Protein AF-A0A834C1D0-F1 (afdb_monomer)

Foldseek 3Di:
DDPPPPPPPPDDDPPDPLVPDDPVRNVVVVVVVVVVVVVVVVVVVVVVVVVVVVVVVVVVVVVVVVVVVVVVVVVVVVVVVVVVVVVVVVVVVVVVVVVVVVVVVVVPPPDDDDDDDDDDDDDDDDDDPDDDDDDDDDDDDDDPDDDDDDDDDDDDD

Solvent-accessible surface area (backbone atoms only — not comparable to full-atom values): 10430 Å² total; per-residue (Å²): 134,84,81,80,74,89,78,84,76,88,80,74,74,78,72,57,79,67,72,78,42,52,77,67,55,46,50,52,52,51,52,51,52,51,53,51,53,49,51,56,50,52,55,53,47,54,55,48,53,51,52,51,54,52,52,49,53,51,51,52,50,55,50,50,54,51,52,52,53,53,48,56,53,51,52,53,52,51,53,52,54,49,52,52,52,51,54,51,52,53,51,53,52,52,50,51,53,50,54,59,51,58,52,58,54,60,74,70,64,85,82,82,86,89,83,88,85,87,84,90,84,90,84,79,86,84,83,82,84,82,81,80,87,82,85,79,92,80,80,88,85,89,79,91,83,80,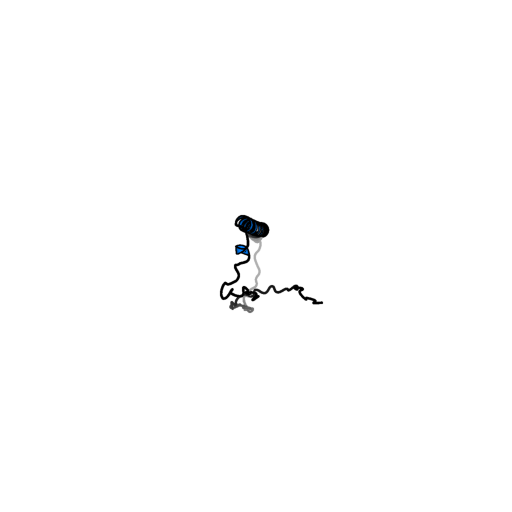86,83,81,88,89,84,80,89,80,92,130

Radius of gyration: 47.66 Å; Cα contacts (8 Å, |Δi|>4): 3; chains: 1; bounding box: 101×35×138 Å

Mean predicted aligned error: 19.03 Å

Secondary structure (DSSP, 8-state):
----------S-PPPPGGGGS-HHHHHHHHHHHHHHHHHHHHHHHHHHHHHHHHHHHHHHHHHHHHHHHHHHHHHHHHHHHHHHHHHHHHHHHHHHHHHHHHHHHHTT--S--------------PPP-----------------------------

pLDDT: mean 75.47, std 24.16, range [37.09, 98.88]

Structure (mmCIF, N/CA/C/O backbone):
data_AF-A0A834C1D0-F1
#
_entry.id   AF-A0A834C1D0-F1
#
loop_
_atom_site.group_PDB
_atom_site.id
_atom_site.type_symbol
_atom_site.label_atom_id
_atom_site.label_alt_id
_atom_site.label_comp_id
_atom_site.label_asym_id
_atom_site.label_entity_id
_atom_site.label_seq_id
_atom_site.pdbx_PDB_ins_code
_atom_site.Cartn_x
_atom_site.Cartn_y
_atom_site.Cartn_z
_atom_site.occupancy
_atom_site.B_iso_or_equiv
_atom_site.auth_seq_id
_atom_site.auth_comp_id
_atom_site.auth_asym_id
_atom_site.auth_atom_id
_atom_site.pdbx_PDB_model_num
ATOM 1 N N . MET A 1 1 ? 48.356 -25.199 -69.574 1.00 39.09 1 MET A N 1
ATOM 2 C CA . MET A 1 1 ? 48.420 -24.127 -68.559 1.00 39.09 1 MET A CA 1
ATOM 3 C C . MET A 1 1 ? 47.783 -24.666 -67.292 1.00 39.09 1 MET A C 1
ATOM 5 O O . MET A 1 1 ? 46.638 -25.090 -67.345 1.00 39.09 1 MET A O 1
ATOM 9 N N . LYS A 1 2 ? 48.554 -24.810 -66.209 1.00 41.22 2 LYS A N 1
ATOM 10 C CA . LYS A 1 2 ? 48.055 -25.378 -64.951 1.00 41.22 2 LYS A CA 1
ATOM 11 C C . LYS A 1 2 ? 47.359 -24.257 -64.182 1.00 41.22 2 LYS A C 1
ATOM 13 O O . LYS A 1 2 ? 48.027 -23.319 -63.764 1.00 41.22 2 LYS A O 1
ATOM 18 N N . HIS A 1 3 ? 46.040 -24.341 -64.034 1.00 52.56 3 HIS A N 1
ATOM 19 C CA . HIS A 1 3 ? 45.316 -23.509 -63.081 1.00 52.56 3 HIS A CA 1
ATOM 20 C C . HIS A 1 3 ? 45.794 -23.897 -61.681 1.00 52.56 3 HIS A C 1
ATOM 22 O O . HIS A 1 3 ? 45.486 -24.980 -61.190 1.00 52.56 3 HIS A O 1
ATOM 28 N N . THR A 1 4 ? 46.600 -23.042 -61.058 1.00 49.56 4 THR A N 1
ATOM 29 C CA . THR A 1 4 ? 46.915 -23.136 -59.634 1.00 49.56 4 THR A CA 1
ATOM 30 C C . THR A 1 4 ? 45.648 -22.775 -58.868 1.00 49.56 4 THR A C 1
ATOM 32 O O . THR A 1 4 ? 45.365 -21.601 -58.635 1.00 49.56 4 THR A O 1
ATOM 35 N N . ALA A 1 5 ? 44.833 -23.782 -58.556 1.00 54.91 5 ALA A N 1
ATOM 36 C CA . ALA A 1 5 ? 43.693 -23.627 -57.671 1.00 54.91 5 ALA A CA 1
ATOM 37 C C . ALA A 1 5 ? 44.216 -23.248 -56.279 1.00 54.91 5 ALA A C 1
ATOM 39 O O . ALA A 1 5 ? 44.927 -24.020 -55.638 1.00 54.91 5 ALA A O 1
ATOM 40 N N . CYS A 1 6 ? 43.888 -22.034 -55.842 1.00 54.94 6 CYS A N 1
ATOM 41 C CA . CYS A 1 6 ? 44.149 -21.545 -54.496 1.00 54.94 6 CYS A CA 1
ATOM 42 C C . CYS A 1 6 ? 43.206 -22.281 -53.530 1.00 54.94 6 CYS A C 1
ATOM 44 O O . CYS A 1 6 ? 42.096 -21.833 -53.259 1.00 54.94 6 CYS A O 1
ATOM 46 N N . SER A 1 7 ? 43.613 -23.471 -53.099 1.00 57.31 7 SER A N 1
ATOM 47 C CA . SER A 1 7 ? 42.872 -24.347 -52.187 1.00 57.31 7 SER A CA 1
ATOM 48 C C . SER A 1 7 ? 43.712 -24.637 -50.942 1.00 57.31 7 SER A C 1
ATOM 50 O O . SER A 1 7 ? 43.764 -25.769 -50.475 1.00 57.31 7 SER A O 1
ATOM 52 N N . ASP A 1 8 ? 44.393 -23.624 -50.412 1.00 55.34 8 ASP A N 1
ATOM 53 C CA . ASP A 1 8 ? 45.139 -23.754 -49.163 1.00 55.34 8 ASP A CA 1
ATOM 54 C C . ASP A 1 8 ? 44.573 -22.775 -48.128 1.00 55.34 8 ASP A C 1
ATOM 56 O O . ASP A 1 8 ? 45.074 -21.678 -47.909 1.00 55.34 8 ASP A O 1
ATOM 60 N N . ASN A 1 9 ? 43.426 -23.153 -47.560 1.00 62.00 9 ASN A N 1
ATOM 61 C CA . ASN A 1 9 ? 42.842 -22.527 -46.370 1.00 62.00 9 ASN A CA 1
ATOM 62 C C . ASN A 1 9 ? 42.686 -23.596 -45.279 1.00 62.00 9 ASN A C 1
ATOM 64 O O . ASN A 1 9 ? 41.618 -23.768 -44.687 1.00 62.00 9 ASN A O 1
ATOM 68 N N . HIS A 1 10 ? 43.735 -24.384 -45.045 1.00 61.09 10 HIS A N 1
ATOM 69 C CA . HIS A 1 10 ? 43.729 -25.402 -44.003 1.00 61.09 10 HIS A CA 1
ATOM 70 C C . HIS A 1 10 ? 44.002 -24.762 -42.631 1.00 61.09 10 HIS A C 1
ATOM 72 O O . HIS A 1 10 ? 45.141 -24.489 -42.270 1.00 61.09 10 HIS A O 1
ATOM 78 N N . GLY A 1 11 ? 42.938 -24.536 -41.848 1.00 60.50 11 GLY A N 1
ATOM 79 C CA . GLY A 1 11 ? 43.032 -24.348 -40.391 1.00 60.50 11 GLY A CA 1
ATOM 80 C C . GLY A 1 11 ? 42.601 -22.993 -39.824 1.00 60.50 11 GLY A C 1
ATOM 81 O O . GLY A 1 11 ? 42.562 -22.841 -38.604 1.00 60.50 11 GLY A O 1
ATOM 82 N N . ILE A 1 12 ? 42.225 -22.017 -40.654 1.00 64.94 12 ILE A N 1
ATOM 83 C CA . ILE A 1 12 ? 41.718 -20.733 -40.152 1.00 64.94 12 ILE A CA 1
ATOM 84 C C . ILE A 1 12 ? 40.214 -20.871 -39.906 1.00 64.94 12 ILE A C 1
ATOM 86 O O . ILE A 1 12 ? 39.425 -20.968 -40.846 1.00 64.94 12 ILE A O 1
ATOM 90 N N . ARG A 1 13 ? 39.806 -20.896 -38.628 1.00 73.38 13 ARG A N 1
ATOM 91 C CA . ARG A 1 13 ? 38.392 -20.764 -38.247 1.00 73.38 13 ARG A CA 1
ATOM 92 C C . ARG A 1 13 ? 37.849 -19.494 -38.914 1.00 73.38 13 ARG A C 1
ATOM 94 O O . ARG A 1 13 ? 38.493 -18.456 -38.755 1.00 73.38 13 ARG A O 1
ATOM 101 N N . PRO A 1 14 ? 36.700 -19.549 -39.616 1.00 73.38 14 PRO A N 1
ATOM 102 C CA . PRO A 1 14 ? 36.097 -18.357 -40.190 1.00 73.38 14 PRO A CA 1
ATOM 103 C C . PRO A 1 14 ? 36.034 -17.248 -39.129 1.00 73.38 14 PRO A C 1
ATOM 105 O O . PRO A 1 14 ? 35.532 -17.516 -38.028 1.00 73.38 14 PRO A O 1
ATOM 108 N N . PRO A 1 15 ? 36.589 -16.055 -39.414 1.00 72.31 15 PRO A N 1
ATOM 109 C CA . PRO A 1 15 ? 36.473 -14.897 -38.545 1.00 72.31 15 PRO A CA 1
ATOM 110 C C . PRO A 1 15 ? 35.022 -14.704 -38.082 1.00 72.31 15 PRO A C 1
ATOM 112 O O . PRO A 1 15 ? 34.086 -14.991 -38.835 1.00 72.31 15 PRO A O 1
ATOM 115 N N . SER A 1 16 ? 34.803 -14.243 -36.845 1.00 75.12 16 SER A N 1
ATOM 116 C CA . SER A 1 16 ? 33.445 -13.899 -36.405 1.00 75.12 16 SER A CA 1
ATOM 117 C C . SER A 1 16 ? 32.858 -12.857 -37.361 1.00 75.12 16 SER A C 1
ATOM 119 O O . SER A 1 16 ? 33.592 -12.056 -37.934 1.00 75.12 16 SER A O 1
ATOM 121 N N . ALA A 1 17 ? 31.536 -12.845 -37.560 1.00 72.50 17 ALA A N 1
ATOM 122 C CA . ALA A 1 17 ? 30.897 -11.915 -38.503 1.00 72.50 17 ALA A CA 1
ATOM 123 C C . ALA A 1 17 ? 31.295 -10.443 -38.248 1.00 72.50 17 ALA A C 1
ATOM 125 O O . ALA A 1 17 ? 31.423 -9.650 -39.176 1.00 72.50 17 ALA A O 1
ATOM 126 N N . GLU A 1 18 ? 31.571 -10.106 -36.988 1.00 73.19 18 GLU A N 1
ATOM 127 C CA . GLU A 1 18 ? 32.063 -8.803 -36.544 1.00 73.19 18 GLU A CA 1
ATOM 128 C C . GLU A 1 18 ? 33.462 -8.460 -37.081 1.00 73.19 18 GLU A C 1
ATOM 130 O O . GLU A 1 18 ? 33.761 -7.288 -37.282 1.00 73.19 18 GLU A O 1
ATOM 135 N N . GLN A 1 19 ? 34.319 -9.446 -37.358 1.00 76.19 19 GLN A N 1
ATOM 136 C CA . GLN A 1 19 ? 35.672 -9.259 -37.900 1.00 76.19 19 GLN A CA 1
ATOM 137 C C . GLN A 1 19 ? 35.685 -8.897 -39.394 1.00 76.19 19 GLN A C 1
ATOM 139 O O . GLN A 1 19 ? 36.713 -8.457 -39.900 1.00 76.19 19 GLN A O 1
ATOM 144 N N . TYR A 1 20 ? 34.548 -9.025 -40.085 1.00 77.94 20 TYR A N 1
ATOM 145 C CA . TYR A 1 20 ? 34.365 -8.540 -41.459 1.00 77.94 20 TYR A CA 1
ATOM 146 C C . TYR A 1 20 ? 33.871 -7.088 -41.527 1.00 77.94 20 TYR A C 1
ATOM 148 O O . TYR A 1 20 ? 33.722 -6.534 -42.615 1.00 77.94 20 TYR A O 1
ATOM 156 N N . LEU A 1 21 ? 33.604 -6.468 -40.376 1.00 89.31 21 LEU A N 1
ATOM 157 C CA . LEU A 1 21 ? 33.112 -5.102 -40.285 1.00 89.31 21 LEU A CA 1
ATOM 158 C C . LEU A 1 21 ? 34.266 -4.112 -40.111 1.00 89.31 21 LEU A C 1
ATOM 160 O O . LEU A 1 21 ? 35.231 -4.367 -39.390 1.00 89.31 21 LEU A O 1
ATOM 164 N N . THR A 1 22 ? 34.137 -2.928 -40.710 1.00 93.38 22 THR A N 1
ATOM 165 C CA . THR A 1 22 ? 35.031 -1.807 -40.398 1.00 93.38 22 THR A CA 1
ATOM 166 C C . THR A 1 22 ? 34.867 -1.395 -38.929 1.00 93.38 22 THR A C 1
ATOM 168 O O . THR A 1 22 ? 33.779 -1.557 -38.364 1.00 93.38 22 THR A O 1
ATOM 171 N N . PRO A 1 23 ? 35.883 -0.781 -38.294 1.00 93.81 23 PRO A N 1
ATOM 172 C CA . PRO A 1 23 ? 35.740 -0.263 -36.932 1.00 93.81 23 PRO A CA 1
ATOM 173 C C . PRO A 1 23 ? 34.534 0.677 -36.748 1.00 93.81 23 PRO A C 1
ATOM 175 O O . PRO A 1 23 ? 33.957 0.741 -35.664 1.00 93.81 23 PRO A O 1
ATOM 178 N N . LEU A 1 24 ? 34.119 1.393 -37.803 1.00 94.62 24 LEU A N 1
ATOM 179 C CA . LEU A 1 24 ? 32.905 2.214 -37.793 1.00 94.62 24 LEU A CA 1
ATOM 180 C C . LEU A 1 24 ? 31.634 1.350 -37.744 1.00 94.62 24 LEU A C 1
ATOM 182 O O . LEU A 1 24 ? 30.783 1.567 -36.885 1.00 94.62 24 LEU A O 1
ATOM 186 N N . GLN A 1 25 ? 31.535 0.329 -38.598 1.00 95.31 25 GLN A N 1
ATOM 187 C CA . GLN A 1 25 ? 30.403 -0.604 -38.620 1.00 95.31 25 GLN A CA 1
ATOM 188 C C . GLN A 1 25 ? 30.263 -1.383 -37.301 1.00 95.31 25 GLN A C 1
ATOM 190 O O . GLN A 1 25 ? 29.152 -1.542 -36.797 1.00 95.31 25 GLN A O 1
ATOM 195 N N . GLN A 1 26 ? 31.375 -1.815 -36.694 1.00 92.94 26 GLN A N 1
ATOM 196 C CA . GLN A 1 26 ? 31.363 -2.464 -35.376 1.00 92.94 26 GLN A CA 1
ATOM 197 C C . GLN A 1 26 ? 30.775 -1.541 -34.298 1.00 92.94 26 GLN A C 1
ATOM 199 O O . GLN A 1 26 ? 29.923 -1.960 -33.510 1.00 92.94 26 GLN A O 1
ATOM 204 N N . LYS A 1 27 ? 31.174 -0.259 -34.290 1.00 94.06 27 LYS A N 1
ATOM 205 C CA . LYS A 1 27 ? 30.606 0.748 -33.380 1.00 94.06 27 LYS A CA 1
ATOM 206 C C . LYS A 1 27 ? 29.113 0.947 -33.623 1.00 94.06 27 LYS A C 1
ATOM 208 O O . LYS A 1 27 ? 28.357 0.999 -32.658 1.00 94.06 27 LYS A O 1
ATOM 213 N N . GLU A 1 28 ? 28.665 1.016 -34.875 1.00 96.69 28 GLU A N 1
ATOM 214 C CA . GLU A 1 28 ? 27.240 1.155 -35.202 1.00 96.69 28 GLU A CA 1
ATOM 215 C C . GLU A 1 28 ? 26.401 -0.026 -34.702 1.00 96.69 28 GLU A C 1
ATOM 217 O O . GLU A 1 28 ? 25.339 0.184 -34.110 1.00 96.69 28 GLU A O 1
ATOM 222 N N . VAL A 1 29 ? 26.875 -1.261 -34.894 1.00 96.06 29 VAL A N 1
ATOM 223 C CA . VAL A 1 29 ? 26.208 -2.472 -34.388 1.00 96.06 29 VAL A CA 1
ATOM 224 C C . VAL A 1 29 ? 26.146 -2.452 -32.861 1.00 96.06 29 VAL A C 1
ATOM 226 O O . VAL A 1 29 ? 25.070 -2.637 -32.288 1.00 96.06 29 VAL A O 1
ATOM 229 N N . CYS A 1 30 ? 27.266 -2.142 -32.203 1.00 95.56 30 CYS A N 1
ATOM 230 C CA . CYS A 1 30 ? 27.330 -2.017 -30.749 1.00 95.56 30 CYS A CA 1
ATOM 231 C C . CYS A 1 30 ? 26.343 -0.958 -30.227 1.00 95.56 30 CYS A C 1
ATOM 233 O O . CYS A 1 30 ? 25.561 -1.229 -29.316 1.00 95.56 30 CYS A O 1
ATOM 235 N N . ILE A 1 31 ? 26.282 0.218 -30.862 1.00 98.00 31 ILE A N 1
ATOM 236 C CA . ILE A 1 31 ? 25.334 1.285 -30.509 1.00 98.00 31 ILE A CA 1
ATOM 237 C C . ILE A 1 31 ? 23.883 0.811 -30.655 1.00 98.00 31 ILE A C 1
ATOM 239 O O . ILE A 1 31 ? 23.061 1.089 -29.780 1.00 98.00 31 ILE A O 1
ATOM 243 N N . ARG A 1 32 ? 23.536 0.087 -31.729 1.00 98.19 32 ARG A N 1
ATOM 244 C CA . ARG A 1 32 ? 22.176 -0.458 -31.909 1.00 98.19 32 ARG A CA 1
ATOM 245 C C . ARG A 1 32 ? 21.819 -1.451 -30.805 1.00 98.19 32 ARG A C 1
ATOM 247 O O . ARG A 1 32 ? 20.723 -1.352 -30.255 1.00 98.19 32 ARG A O 1
ATOM 254 N N . HIS A 1 33 ? 22.738 -2.349 -30.451 1.00 98.12 33 HIS A N 1
ATOM 255 C CA . HIS A 1 33 ? 22.537 -3.316 -29.372 1.00 98.12 33 HIS A CA 1
ATOM 256 C C . HIS A 1 33 ? 22.361 -2.628 -28.011 1.00 98.12 33 HIS A C 1
ATOM 258 O O . HIS A 1 33 ? 21.416 -2.929 -27.284 1.00 98.12 33 HIS A O 1
ATOM 264 N N . LEU A 1 34 ? 23.209 -1.645 -27.693 1.00 98.69 34 LEU A N 1
ATOM 265 C CA . LEU A 1 34 ? 23.088 -0.860 -26.463 1.00 98.69 34 LEU A CA 1
ATOM 266 C C . LEU A 1 34 ? 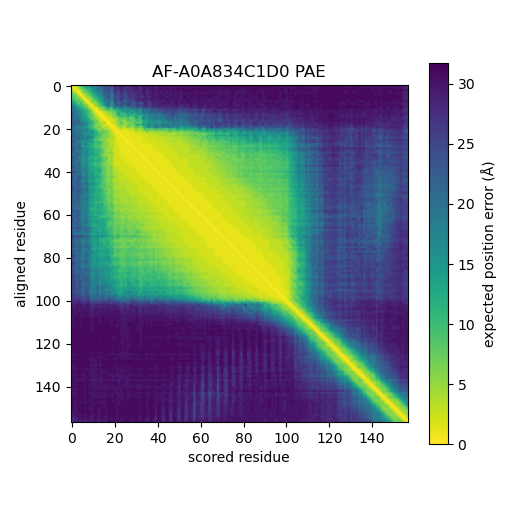21.760 -0.099 -26.399 1.00 98.69 34 LEU A C 1
ATOM 268 O O . LEU A 1 34 ? 21.111 -0.095 -25.358 1.00 98.69 34 LEU A O 1
ATOM 272 N N . ARG A 1 35 ? 21.308 0.491 -27.51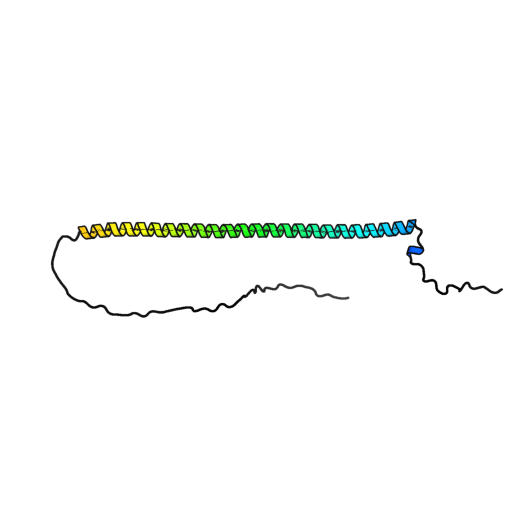3 1.00 98.69 35 ARG A N 1
ATOM 273 C CA . ARG A 1 35 ? 19.995 1.150 -27.588 1.00 98.69 35 ARG A CA 1
ATOM 274 C C . ARG A 1 35 ? 18.840 0.170 -27.390 1.00 98.69 35 ARG A C 1
ATOM 276 O O . ARG A 1 35 ? 17.872 0.532 -26.732 1.00 98.69 35 ARG A O 1
ATOM 283 N N . ALA A 1 36 ? 18.921 -1.034 -27.958 1.00 98.56 36 ALA A N 1
ATOM 284 C CA . ALA A 1 36 ? 17.906 -2.070 -27.763 1.00 98.56 36 ALA A CA 1
ATOM 285 C C . ALA A 1 36 ? 17.822 -2.489 -26.291 1.00 98.56 36 ALA A C 1
ATOM 287 O O . ALA A 1 36 ? 16.759 -2.367 -25.688 1.00 98.56 36 ALA A O 1
ATOM 288 N N . ARG A 1 37 ? 18.966 -2.822 -25.683 1.00 98.62 37 ARG A N 1
ATOM 289 C CA . ARG A 1 37 ? 19.041 -3.143 -24.254 1.00 98.62 37 ARG A CA 1
ATOM 290 C C . ARG A 1 37 ? 18.539 -2.004 -23.380 1.00 98.62 37 ARG A C 1
ATOM 292 O O . ARG A 1 37 ? 17.833 -2.257 -22.414 1.00 98.62 37 ARG A O 1
ATOM 299 N N . LEU A 1 38 ? 18.884 -0.753 -23.685 1.00 98.81 38 LEU A N 1
ATOM 300 C CA . LEU A 1 38 ? 18.403 0.390 -22.911 1.00 98.81 38 LEU A CA 1
ATOM 301 C C . LEU A 1 38 ? 16.872 0.476 -22.937 1.00 98.81 38 LEU A C 1
ATOM 303 O O . LEU A 1 38 ? 16.274 0.640 -21.879 1.00 98.81 38 LEU A O 1
ATOM 307 N N . ARG A 1 39 ? 16.241 0.304 -24.107 1.00 98.69 39 ARG A N 1
ATOM 308 C CA . ARG A 1 39 ? 14.773 0.296 -24.218 1.00 98.69 39 ARG A CA 1
ATOM 309 C C . ARG A 1 39 ? 14.141 -0.816 -23.384 1.00 98.69 39 ARG A C 1
ATOM 311 O O . ARG A 1 39 ? 13.246 -0.529 -22.603 1.00 98.69 39 ARG A O 1
ATOM 318 N N . GLU A 1 40 ? 14.660 -2.039 -23.480 1.00 98.62 40 GLU A N 1
ATOM 319 C CA . GLU A 1 40 ? 14.180 -3.176 -22.678 1.00 98.62 40 GLU A CA 1
ATOM 320 C C . GLU A 1 40 ? 14.313 -2.920 -21.168 1.00 98.62 40 GLU A C 1
ATOM 322 O O . GLU A 1 40 ? 13.437 -3.279 -20.384 1.00 98.62 40 GLU A O 1
ATOM 327 N N . ASN A 1 41 ? 15.408 -2.285 -20.731 1.00 98.69 41 ASN A N 1
ATOM 328 C CA . ASN A 1 41 ? 15.597 -1.942 -19.321 1.00 98.69 41 ASN A CA 1
ATOM 329 C C . ASN A 1 41 ? 14.625 -0.848 -18.863 1.00 98.69 41 ASN A C 1
ATOM 331 O O . ASN A 1 41 ? 14.094 -0.958 -17.763 1.00 98.69 41 ASN A O 1
ATOM 335 N N . VAL A 1 42 ? 14.379 0.173 -19.688 1.00 98.75 42 VAL A N 1
ATOM 336 C CA . VAL A 1 42 ? 13.407 1.239 -19.392 1.00 98.75 42 VAL A CA 1
ATOM 337 C C . VAL A 1 42 ? 11.993 0.670 -19.284 1.00 98.75 42 VAL A C 1
ATOM 339 O O . VAL A 1 42 ? 11.292 0.961 -18.323 1.00 98.75 42 VAL A O 1
ATOM 342 N N . GLU A 1 43 ? 11.591 -0.195 -20.212 1.00 98.69 43 GLU A N 1
ATOM 343 C CA . GLU A 1 43 ? 10.282 -0.855 -20.169 1.00 98.69 43 GLU A CA 1
ATOM 344 C C . GLU A 1 43 ? 10.133 -1.741 -18.926 1.00 98.69 43 GLU A C 1
ATOM 346 O O . GLU A 1 43 ? 9.123 -1.676 -18.222 1.00 98.69 43 GLU A O 1
ATOM 351 N N . ARG A 1 44 ? 11.178 -2.508 -18.584 1.00 98.69 44 ARG A N 1
ATOM 352 C CA . ARG A 1 44 ? 11.186 -3.310 -17.357 1.00 98.69 44 ARG A CA 1
ATOM 353 C C . ARG A 1 44 ? 11.096 -2.442 -16.103 1.00 98.69 44 ARG A C 1
ATOM 355 O O . ARG A 1 44 ? 10.405 -2.839 -15.172 1.00 98.69 44 ARG A O 1
ATOM 362 N N . LEU A 1 45 ? 11.774 -1.294 -16.067 1.00 98.81 45 LEU A N 1
ATOM 363 C CA . LEU A 1 45 ? 11.675 -0.347 -14.954 1.00 98.81 45 LEU A CA 1
ATOM 364 C C . LEU A 1 45 ? 10.258 0.211 -14.827 1.00 98.81 45 LEU A C 1
ATOM 366 O O . LEU A 1 45 ? 9.699 0.131 -13.743 1.00 98.81 45 LEU A O 1
ATOM 370 N N . HIS A 1 46 ? 9.632 0.644 -15.923 1.00 98.75 46 HIS A N 1
ATOM 371 C CA . HIS A 1 46 ? 8.248 1.126 -15.891 1.00 98.75 46 HIS A CA 1
ATOM 372 C C . HIS A 1 46 ? 7.261 0.088 -15.354 1.00 98.75 46 HIS A C 1
ATOM 374 O O . HIS A 1 46 ? 6.377 0.427 -14.571 1.00 98.75 46 HIS A O 1
ATOM 380 N N . HIS A 1 47 ? 7.421 -1.182 -15.730 1.00 98.69 47 HIS A N 1
ATOM 381 C CA . HIS A 1 47 ? 6.584 -2.247 -15.183 1.00 98.69 47 HIS A CA 1
ATOM 382 C C . HIS A 1 47 ? 6.783 -2.422 -13.669 1.00 98.69 47 HIS A C 1
ATOM 384 O O . HIS A 1 47 ? 5.814 -2.639 -12.946 1.00 98.69 47 HIS A O 1
ATOM 390 N N . ARG A 1 48 ? 8.023 -2.292 -13.177 1.00 98.75 48 ARG A N 1
ATOM 391 C CA . ARG A 1 48 ? 8.316 -2.357 -11.737 1.00 98.75 48 ARG A CA 1
ATOM 392 C C . ARG A 1 48 ? 7.786 -1.144 -10.988 1.00 98.75 48 ARG A C 1
ATOM 394 O O . ARG A 1 48 ? 7.234 -1.319 -9.912 1.00 98.75 48 ARG A O 1
ATOM 401 N N . ASP A 1 49 ? 7.912 0.051 -11.553 1.00 98.81 49 ASP A N 1
ATOM 402 C CA . ASP A 1 49 ? 7.346 1.265 -10.963 1.00 98.81 49 ASP A CA 1
ATOM 403 C C . ASP A 1 49 ? 5.824 1.135 -10.828 1.00 98.81 49 ASP A C 1
ATOM 405 O O . ASP A 1 49 ? 5.269 1.449 -9.780 1.00 98.81 49 ASP A O 1
ATOM 409 N N . TYR A 1 50 ? 5.156 0.585 -11.846 1.00 98.75 50 TYR A N 1
ATOM 410 C CA . TYR A 1 50 ? 3.724 0.295 -11.783 1.00 98.75 50 TYR A CA 1
ATOM 411 C C . TYR A 1 50 ? 3.373 -0.714 -10.676 1.00 98.75 50 TYR A C 1
ATOM 413 O O . TYR A 1 50 ? 2.478 -0.454 -9.877 1.00 98.75 50 TYR A O 1
ATOM 421 N N . GLU A 1 51 ? 4.102 -1.831 -10.589 1.00 98.81 51 GLU A N 1
ATOM 422 C CA . GLU A 1 51 ? 3.923 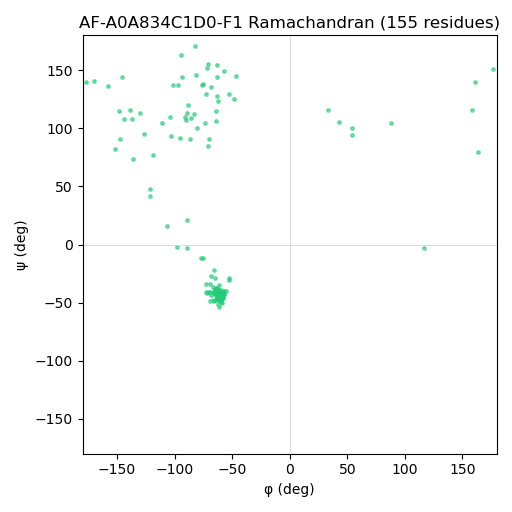-2.843 -9.534 1.00 98.81 51 GLU A CA 1
ATOM 423 C C . GLU A 1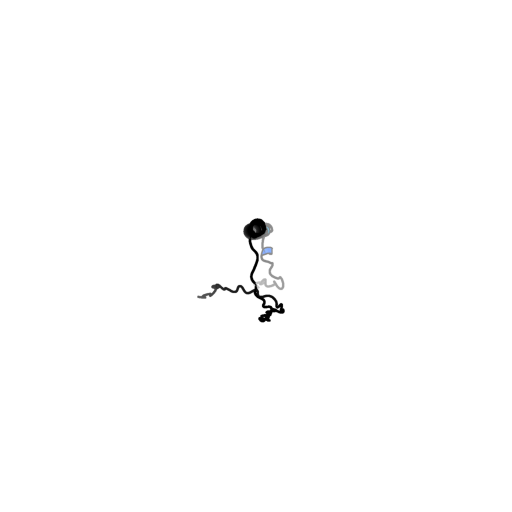 51 ? 4.127 -2.241 -8.130 1.00 98.81 51 GLU A C 1
ATOM 425 O O . GLU A 1 51 ? 3.362 -2.518 -7.207 1.00 98.81 51 GLU A O 1
ATOM 430 N N . ILE A 1 52 ? 5.125 -1.366 -7.965 1.00 98.81 52 ILE A N 1
ATOM 431 C CA . ILE A 1 52 ? 5.383 -0.657 -6.706 1.00 98.81 52 ILE A CA 1
ATOM 432 C C . ILE A 1 52 ? 4.201 0.245 -6.331 1.00 98.81 52 ILE A C 1
ATOM 434 O O . ILE A 1 52 ? 3.784 0.237 -5.173 1.00 98.81 52 ILE A O 1
ATOM 438 N N . GLU A 1 53 ? 3.654 1.014 -7.273 1.00 98.88 53 GLU A N 1
ATOM 439 C CA . GLU A 1 53 ? 2.505 1.892 -7.010 1.00 98.88 53 GLU A CA 1
ATOM 440 C C . GLU A 1 53 ? 1.222 1.108 -6.694 1.00 98.88 53 GLU A C 1
ATOM 442 O O . GLU A 1 53 ? 0.452 1.494 -5.808 1.00 98.88 53 GLU A O 1
ATOM 447 N N . GLU A 1 54 ? 1.011 -0.035 -7.347 1.00 98.81 54 GLU A N 1
ATOM 448 C CA . GLU A 1 54 ? -0.103 -0.930 -7.034 1.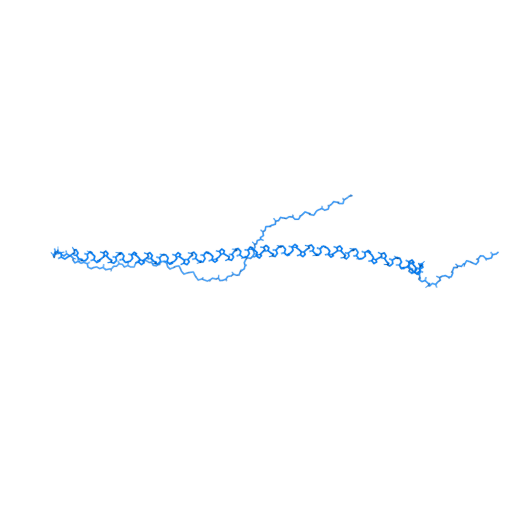00 98.81 54 GLU A CA 1
ATOM 449 C C . GLU A 1 54 ? 0.019 -1.500 -5.613 1.00 98.81 54 GLU A C 1
ATOM 451 O O . GLU A 1 54 ? -0.926 -1.406 -4.824 1.00 98.81 54 GLU A O 1
ATOM 456 N N . LEU A 1 55 ? 1.198 -2.009 -5.241 1.00 98.88 55 LEU A N 1
ATOM 457 C CA . LEU A 1 55 ? 1.459 -2.527 -3.895 1.00 98.88 55 LEU A CA 1
ATOM 458 C C . LEU A 1 55 ? 1.338 -1.442 -2.822 1.00 98.88 55 LEU A C 1
ATOM 460 O O . LEU A 1 55 ? 0.789 -1.698 -1.751 1.00 98.88 55 LEU A O 1
ATOM 464 N N . ARG A 1 56 ? 1.802 -0.217 -3.098 1.00 98.81 56 ARG A N 1
ATOM 465 C CA . ARG A 1 56 ? 1.599 0.936 -2.205 1.00 98.81 56 ARG A CA 1
ATOM 466 C C . ARG A 1 56 ? 0.117 1.208 -1.995 1.00 98.81 56 ARG A C 1
ATOM 468 O O . ARG A 1 56 ? -0.318 1.343 -0.857 1.00 98.81 56 ARG A O 1
ATOM 475 N N . THR A 1 57 ? -0.662 1.233 -3.074 1.00 98.75 57 THR A N 1
ATOM 476 C CA . THR A 1 57 ? -2.113 1.446 -3.009 1.00 98.75 57 THR A CA 1
ATOM 477 C C . THR A 1 57 ? -2.805 0.359 -2.185 1.00 98.75 57 THR A C 1
ATOM 479 O O . THR A 1 57 ? -3.672 0.664 -1.368 1.00 98.75 57 THR A O 1
ATOM 482 N N . GLN A 1 58 ? -2.417 -0.906 -2.363 1.00 98.81 58 GLN A N 1
ATOM 483 C CA . GLN A 1 58 ? -2.942 -2.015 -1.563 1.00 98.81 58 GLN A CA 1
ATOM 484 C C . GLN A 1 58 ? -2.578 -1.870 -0.084 1.00 98.81 58 GLN A C 1
ATOM 486 O O . GLN A 1 58 ? -3.444 -2.029 0.772 1.00 98.81 58 GLN A O 1
ATOM 491 N N . LEU A 1 59 ? -1.327 -1.515 0.218 1.00 98.88 59 LEU A N 1
ATOM 492 C CA . LEU A 1 59 ? -0.871 -1.303 1.589 1.00 98.88 59 LEU A CA 1
ATOM 493 C C . LEU A 1 59 ? -1.649 -0.177 2.278 1.00 98.88 59 LEU A C 1
ATOM 495 O O . LEU A 1 59 ? -2.056 -0.347 3.424 1.00 98.88 59 LEU A O 1
ATOM 499 N N . TYR A 1 60 ? -1.891 0.938 1.582 1.00 98.75 60 TYR A N 1
ATOM 500 C CA . TYR A 1 60 ? -2.690 2.038 2.120 1.00 98.75 60 TYR A CA 1
ATOM 501 C C . TYR A 1 60 ? -4.113 1.595 2.460 1.00 98.75 60 TYR A C 1
ATOM 503 O O . TYR A 1 60 ? -4.567 1.856 3.567 1.00 98.75 60 TYR A O 1
ATOM 511 N N . LYS A 1 61 ? -4.777 0.847 1.571 1.00 98.81 61 LYS A N 1
ATOM 512 C CA . LYS A 1 61 ? -6.120 0.309 1.843 1.00 98.81 61 LYS A CA 1
ATOM 513 C C . LYS A 1 61 ? -6.132 -0.639 3.037 1.00 98.81 61 LYS A C 1
ATOM 515 O O . LYS A 1 61 ? -6.942 -0.481 3.935 1.00 98.81 61 LYS A O 1
ATOM 520 N N . MET A 1 62 ? -5.184 -1.575 3.097 1.00 98.81 62 MET A N 1
ATOM 521 C CA . MET A 1 62 ? -5.077 -2.497 4.233 1.00 98.81 62 MET A CA 1
ATOM 522 C C . MET A 1 62 ? -4.825 -1.764 5.554 1.00 98.81 62 MET A C 1
ATOM 524 O O . MET A 1 62 ? -5.290 -2.202 6.605 1.00 98.81 62 MET A O 1
ATOM 528 N N . GLN A 1 63 ? -4.067 -0.667 5.515 1.00 98.88 63 GLN A N 1
ATOM 529 C CA . GLN A 1 63 ? -3.845 0.176 6.680 1.00 98.88 63 GLN A CA 1
ATOM 530 C C . GLN A 1 63 ? -5.130 0.905 7.094 1.00 98.88 63 GLN A C 1
ATOM 532 O O . GLN A 1 63 ? -5.420 0.952 8.285 1.00 98.88 63 GLN A O 1
ATOM 537 N N . GLU A 1 64 ? -5.884 1.459 6.144 1.00 98.81 64 GLU A N 1
ATOM 538 C CA . GLU A 1 64 ? -7.178 2.105 6.402 1.00 98.81 64 GLU A CA 1
ATOM 539 C C . GLU A 1 64 ? -8.177 1.119 7.020 1.00 98.81 64 GLU A C 1
ATOM 541 O O . GLU A 1 64 ? -8.698 1.395 8.099 1.00 98.81 64 GLU A O 1
ATOM 546 N N . ASP A 1 65 ? -8.335 -0.064 6.419 1.00 98.75 65 ASP A N 1
ATOM 547 C CA . ASP A 1 65 ? -9.210 -1.132 6.920 1.00 98.75 65 ASP A CA 1
ATOM 548 C C . ASP A 1 65 ? -8.828 -1.546 8.352 1.00 98.75 65 ASP A C 1
ATOM 550 O O . ASP A 1 65 ? -9.679 -1.732 9.224 1.00 98.75 65 ASP A O 1
ATOM 554 N N . TRP A 1 66 ? -7.524 -1.674 8.626 1.00 98.81 66 TRP A N 1
ATOM 555 C CA . TRP A 1 66 ? -7.037 -2.016 9.962 1.00 98.81 66 TRP A CA 1
ATOM 556 C C . TRP A 1 66 ? -7.347 -0.919 10.989 1.00 98.81 66 TRP A C 1
ATOM 558 O O . TRP A 1 66 ? -7.741 -1.233 12.114 1.00 98.81 66 TRP A O 1
ATOM 568 N N . ILE A 1 67 ? -7.183 0.356 10.618 1.00 98.81 67 ILE A N 1
ATOM 569 C CA . ILE A 1 67 ? -7.502 1.495 11.490 1.00 98.81 67 ILE A CA 1
ATOM 570 C C . ILE A 1 67 ? -9.005 1.538 11.789 1.00 98.81 67 ILE A C 1
ATOM 572 O O . ILE A 1 67 ? -9.387 1.765 12.937 1.00 98.81 67 ILE A O 1
ATOM 576 N N . GLU A 1 68 ? -9.853 1.315 10.786 1.00 98.88 68 GLU A N 1
ATOM 577 C CA . GLU A 1 68 ? -11.309 1.317 10.949 1.00 98.88 68 GLU A CA 1
ATOM 578 C C . GLU A 1 68 ? -11.767 0.201 11.899 1.00 98.88 68 GLU A C 1
ATOM 580 O O . GLU A 1 68 ? -12.506 0.450 12.854 1.00 98.88 68 GLU A O 1
ATOM 585 N N . GLU A 1 69 ? -11.249 -1.015 11.719 1.00 98.81 69 GLU A N 1
ATOM 586 C CA . GLU A 1 69 ? -11.561 -2.147 12.595 1.00 98.81 69 GLU A CA 1
ATOM 587 C C . GLU A 1 69 ? -11.058 -1.929 14.035 1.00 98.81 69 GLU A C 1
ATOM 589 O O . GLU A 1 69 ? -11.730 -2.270 15.014 1.00 98.81 69 GLU A O 1
ATOM 594 N N . GLU A 1 70 ? -9.877 -1.325 14.196 1.00 98.81 70 GLU A N 1
ATOM 595 C CA . GLU A 1 70 ? -9.357 -0.921 15.504 1.00 98.81 70 GLU A CA 1
ATOM 596 C C . GLU A 1 70 ? -10.290 0.083 16.194 1.00 98.81 70 GLU A C 1
ATOM 598 O O . GLU A 1 70 ? -10.577 -0.063 17.387 1.00 98.81 70 GLU A O 1
ATOM 603 N N . CYS A 1 71 ? -10.804 1.058 15.439 1.00 98.81 71 CYS A N 1
ATOM 604 C CA . CYS A 1 71 ? -11.747 2.059 15.929 1.00 98.81 71 CYS A CA 1
ATOM 605 C C . CYS A 1 71 ? -13.039 1.403 16.424 1.00 98.81 71 CYS A C 1
ATOM 607 O O . CYS A 1 71 ? -13.389 1.556 17.597 1.00 98.81 71 CYS A O 1
ATOM 609 N N . HIS A 1 72 ? -13.682 0.584 15.586 1.00 98.88 72 HIS A N 1
ATOM 610 C CA . HIS A 1 72 ? -14.897 -0.144 15.957 1.00 98.88 72 HIS A CA 1
ATOM 611 C C . HIS A 1 72 ? -14.699 -1.004 17.209 1.00 98.88 72 HIS A C 1
ATOM 613 O O . HIS A 1 72 ? -15.563 -1.050 18.093 1.00 98.88 72 HIS A O 1
ATOM 619 N N . ARG A 1 73 ? -13.541 -1.663 17.341 1.00 98.88 73 ARG A N 1
ATOM 620 C CA . ARG A 1 73 ? -13.242 -2.465 18.529 1.00 98.88 73 ARG A CA 1
ATOM 621 C C . ARG A 1 73 ? -13.177 -1.614 19.795 1.00 98.88 73 ARG A C 1
ATOM 623 O O . ARG A 1 73 ? -13.737 -2.009 20.821 1.00 98.88 73 ARG A O 1
ATOM 630 N N . VAL A 1 74 ? -12.491 -0.474 19.749 1.00 98.88 74 VAL A N 1
ATOM 631 C CA . VAL A 1 74 ? -12.376 0.441 20.896 1.00 98.88 74 VAL A CA 1
ATOM 632 C C . VAL A 1 74 ? -13.735 1.055 21.243 1.00 98.88 74 VAL A C 1
ATOM 634 O O . VAL A 1 74 ? -14.092 1.111 22.422 1.00 98.88 74 VAL A O 1
ATOM 637 N N . GLU A 1 75 ? -14.529 1.444 20.248 1.00 98.88 75 GLU A N 1
ATOM 638 C CA . GLU A 1 75 ? -15.889 1.958 20.438 1.00 98.88 75 GLU A CA 1
ATOM 639 C C . GLU A 1 75 ? -16.790 0.937 21.140 1.00 98.88 75 GLU A C 1
ATOM 641 O O . GLU A 1 75 ? -17.436 1.258 22.140 1.00 98.88 75 GLU A O 1
ATOM 646 N N . ALA A 1 76 ? -16.764 -0.324 20.700 1.00 98.81 76 ALA A N 1
ATOM 647 C CA . ALA A 1 76 ? -17.509 -1.400 21.347 1.00 98.81 76 ALA A CA 1
ATOM 648 C C . ALA A 1 76 ? -17.067 -1.618 22.807 1.00 98.81 76 ALA A C 1
ATOM 650 O O . ALA A 1 76 ? -17.897 -1.848 23.693 1.00 98.81 76 ALA A O 1
ATOM 651 N N . GLN A 1 77 ? -15.763 -1.519 23.091 1.00 98.88 77 GLN A N 1
ATOM 652 C CA . GLN A 1 77 ? -15.235 -1.620 24.455 1.00 98.88 77 GLN A CA 1
ATOM 653 C C . GLN A 1 77 ? -15.694 -0.460 25.349 1.00 98.88 77 GLN A C 1
ATOM 655 O O . GLN A 1 77 ? -16.024 -0.684 26.520 1.00 98.88 77 GLN A O 1
ATOM 660 N N . LEU A 1 78 ? -15.732 0.763 24.816 1.00 98.88 78 LEU A N 1
ATOM 661 C CA . LEU A 1 78 ? -16.225 1.940 25.530 1.00 98.88 78 LEU A CA 1
ATOM 662 C C . LEU A 1 78 ? -17.723 1.823 25.822 1.00 98.88 78 LEU A C 1
ATOM 664 O O . LEU A 1 78 ? -18.110 1.932 26.987 1.00 98.88 78 LEU A O 1
ATOM 668 N N . ALA A 1 79 ? -18.534 1.476 24.821 1.00 98.81 79 ALA A N 1
ATOM 669 C CA . ALA A 1 79 ? -19.971 1.265 24.983 1.00 98.81 79 ALA A CA 1
ATOM 670 C C . ALA A 1 79 ? -20.277 0.185 26.036 1.00 98.81 79 ALA A C 1
ATOM 672 O O . ALA A 1 79 ? -21.130 0.365 26.906 1.00 98.81 79 ALA A O 1
ATOM 673 N N . LEU A 1 80 ? -19.528 -0.925 26.032 1.00 98.81 80 LEU A N 1
ATOM 674 C CA . LEU A 1 80 ? -19.668 -1.974 27.044 1.00 98.81 80 LEU A CA 1
ATOM 675 C C . LEU A 1 80 ? -19.325 -1.471 28.454 1.00 98.81 80 LEU A C 1
ATOM 677 O O . LEU A 1 80 ? -19.996 -1.825 29.428 1.00 98.81 80 LEU A O 1
ATOM 681 N N . LYS A 1 81 ? -18.262 -0.671 28.591 1.00 98.81 81 LYS A N 1
ATOM 682 C CA . LYS A 1 81 ? -17.860 -0.087 29.877 1.00 98.81 81 LYS A CA 1
ATOM 683 C C . LYS A 1 81 ? -18.927 0.869 30.408 1.00 98.81 81 LYS A C 1
ATOM 685 O O . LYS A 1 81 ? -19.192 0.854 31.609 1.00 98.81 81 LYS A O 1
ATOM 690 N N . GLU A 1 82 ? -19.526 1.677 29.544 1.00 98.81 82 GLU A N 1
ATOM 691 C CA . GLU A 1 82 ? -20.609 2.600 29.896 1.00 98.81 82 GLU A CA 1
ATOM 692 C C . GLU A 1 82 ? -21.875 1.849 30.301 1.00 98.81 82 GLU A C 1
ATOM 694 O O . GLU A 1 82 ? -22.393 2.086 31.390 1.00 98.81 82 GLU A O 1
ATOM 699 N N . ALA A 1 83 ? -22.290 0.848 29.521 1.00 98.81 83 ALA A N 1
ATOM 700 C CA . ALA A 1 83 ? -23.433 0.003 29.854 1.00 98.81 83 ALA A CA 1
ATOM 701 C C . ALA A 1 83 ? -23.268 -0.685 31.220 1.00 98.81 83 ALA A C 1
ATOM 703 O O . ALA A 1 83 ? -24.209 -0.755 32.006 1.00 98.81 83 ALA A O 1
ATOM 704 N N . ARG A 1 84 ? -22.058 -1.158 31.552 1.00 98.81 84 ARG A N 1
ATOM 705 C CA . ARG A 1 84 ? -21.773 -1.750 32.872 1.00 98.81 84 ARG A CA 1
ATOM 706 C C . ARG A 1 84 ? -21.933 -0.751 34.016 1.00 98.81 84 ARG A C 1
ATOM 708 O O . ARG A 1 84 ? -22.457 -1.132 35.059 1.00 98.81 84 ARG A O 1
ATOM 715 N N . LYS A 1 85 ? -21.483 0.494 33.835 1.00 98.75 85 LYS A N 1
ATOM 716 C CA . LYS A 1 85 ? -21.660 1.554 34.839 1.00 98.75 85 LYS A CA 1
ATOM 717 C C . LYS A 1 85 ? -23.132 1.900 35.024 1.00 98.75 85 LYS A C 1
ATOM 719 O O . LYS A 1 85 ? -23.573 2.015 36.159 1.00 98.75 85 LYS A O 1
ATOM 724 N N . GLU A 1 86 ? -23.882 2.003 33.931 1.00 98.62 86 GLU A N 1
ATOM 725 C CA . GLU A 1 86 ? -25.317 2.293 33.975 1.00 98.62 86 GLU A CA 1
ATOM 726 C C . GLU A 1 86 ? -26.084 1.186 34.704 1.00 98.62 86 GLU A C 1
ATOM 728 O O . GLU A 1 86 ? -26.876 1.461 35.599 1.00 98.62 86 GLU A O 1
ATOM 733 N N . ILE A 1 87 ? -25.781 -0.084 34.410 1.00 98.69 87 ILE A N 1
ATOM 734 C CA . ILE A 1 87 ? -26.377 -1.224 35.121 1.00 98.69 87 ILE A CA 1
ATOM 735 C C . ILE A 1 87 ? -26.093 -1.142 36.627 1.00 98.69 87 ILE A C 1
ATOM 737 O O . ILE A 1 87 ? -27.011 -1.333 37.421 1.00 98.69 87 ILE A O 1
ATOM 741 N N . GLN A 1 88 ? -24.849 -0.856 37.028 1.00 98.69 88 GLN A N 1
ATOM 742 C CA . GLN A 1 88 ? -24.487 -0.719 38.445 1.00 98.69 88 GLN A CA 1
ATOM 743 C C . GLN A 1 88 ? -25.227 0.445 39.107 1.00 98.69 88 GLN A C 1
ATOM 745 O O . GLN A 1 88 ? -25.809 0.273 40.175 1.00 98.69 88 GLN A O 1
ATOM 750 N N . HIS A 1 89 ? -25.272 1.600 38.446 1.00 98.56 89 HIS A N 1
ATOM 751 C CA . HIS A 1 89 ? -25.977 2.767 38.957 1.00 98.56 89 HIS A CA 1
ATOM 752 C C . HIS A 1 89 ? -27.475 2.490 39.147 1.00 98.56 89 HIS A C 1
ATOM 754 O O . HIS A 1 89 ? -28.034 2.763 40.209 1.00 98.56 89 HIS A O 1
ATOM 760 N N . LEU A 1 90 ? -28.128 1.869 38.161 1.00 98.69 90 LEU A N 1
ATOM 761 C CA . LEU A 1 90 ? -29.536 1.486 38.260 1.00 98.69 90 LEU A CA 1
ATOM 762 C C . LEU A 1 90 ? -29.778 0.461 39.378 1.00 98.69 90 LEU A C 1
ATOM 764 O O . LEU A 1 90 ? -30.787 0.552 40.076 1.00 98.69 90 LEU A O 1
ATOM 768 N N . GLN A 1 91 ? -28.860 -0.488 39.595 1.00 98.38 91 GLN A N 1
ATOM 769 C CA . GLN A 1 91 ? -28.934 -1.430 40.719 1.00 98.38 91 GLN A CA 1
ATOM 770 C C . GLN A 1 91 ? -28.869 -0.712 42.073 1.00 98.38 91 GLN A C 1
ATOM 772 O O . GLN A 1 91 ? -29.674 -1.014 42.954 1.00 98.38 91 GLN A O 1
ATOM 777 N N . GLU A 1 92 ? -27.964 0.256 42.234 1.00 98.00 92 GLU A N 1
ATOM 778 C CA . GLU A 1 92 ? -27.856 1.078 43.447 1.00 98.00 92 GLU A CA 1
ATOM 779 C C . GLU A 1 92 ? -29.124 1.905 43.690 1.00 98.00 92 GLU A C 1
ATOM 781 O O . GLU A 1 92 ? -29.623 1.965 44.816 1.00 98.00 92 GLU A O 1
ATOM 786 N N . VAL A 1 93 ? -29.693 2.500 42.637 1.00 98.19 93 VAL A N 1
ATOM 787 C CA . VAL A 1 93 ? -30.957 3.246 42.716 1.00 98.19 93 VAL A CA 1
ATOM 788 C C . VAL A 1 93 ? -32.105 2.329 43.146 1.00 98.19 93 VAL A C 1
ATOM 790 O O . VAL A 1 93 ? -32.860 2.680 44.054 1.00 98.19 93 VAL A O 1
ATOM 793 N N . VAL A 1 94 ? -32.223 1.137 42.551 1.00 97.88 94 VAL A N 1
ATOM 794 C CA . VAL A 1 94 ? -33.244 0.144 42.925 1.00 97.88 94 VAL A CA 1
ATOM 795 C C . VAL A 1 94 ? -33.075 -0.304 44.378 1.00 97.88 94 VAL A C 1
ATOM 797 O O . VAL A 1 94 ? -34.061 -0.367 45.114 1.00 97.88 94 VAL A O 1
ATOM 800 N N . GLU A 1 95 ? -31.846 -0.580 44.816 1.00 97.00 95 GLU A N 1
ATOM 801 C CA . GLU A 1 95 ? -31.554 -0.964 46.199 1.00 97.00 95 GLU A CA 1
ATOM 802 C C . GLU A 1 95 ? -31.910 0.157 47.185 1.00 97.00 95 GLU A C 1
ATOM 804 O O . GLU A 1 95 ? -32.558 -0.083 48.206 1.00 97.00 95 GLU A O 1
ATOM 809 N N . SER A 1 96 ? -31.562 1.399 46.845 1.00 96.88 96 SER A N 1
ATOM 810 C CA . SER A 1 96 ? -31.908 2.582 47.629 1.00 96.88 96 SER A CA 1
ATOM 811 C C . SER A 1 96 ? -33.425 2.721 47.775 1.00 96.88 96 SER A C 1
ATOM 813 O O . SER A 1 96 ? -33.933 2.802 48.894 1.00 96.88 96 SER A O 1
ATOM 815 N N . VAL A 1 97 ? -34.188 2.649 46.679 1.00 97.06 97 VAL A N 1
ATOM 816 C CA . VAL A 1 97 ? -35.660 2.701 46.728 1.00 97.06 97 VAL A CA 1
ATOM 817 C C . VAL A 1 97 ? -36.231 1.551 47.563 1.00 97.06 97 VAL A C 1
ATOM 819 O O . VAL A 1 97 ? -37.102 1.784 48.402 1.00 97.06 97 VAL A O 1
ATOM 822 N N . ARG A 1 98 ? -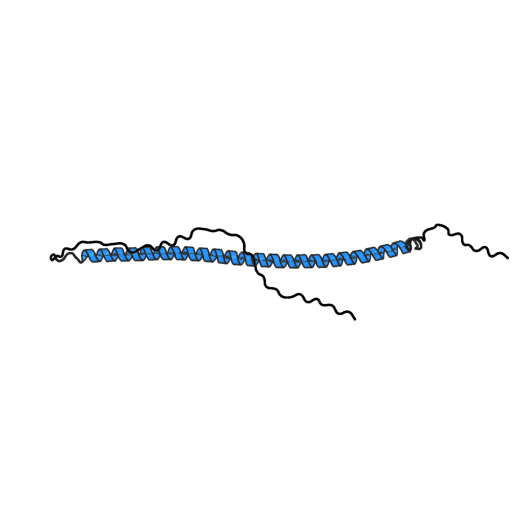35.718 0.325 47.405 1.00 94.94 98 ARG A N 1
ATOM 823 C CA . ARG A 1 98 ? -36.154 -0.840 48.189 1.00 94.94 98 ARG A CA 1
ATOM 824 C C . ARG A 1 98 ? -35.916 -0.649 49.687 1.00 94.94 98 ARG A C 1
ATOM 826 O O . ARG A 1 98 ? -36.805 -0.950 50.480 1.00 94.94 98 ARG A O 1
ATOM 833 N N . SER A 1 99 ? -34.753 -0.127 50.075 1.00 93.12 99 SER A N 1
ATOM 834 C CA . SER A 1 99 ? -34.436 0.151 51.481 1.00 93.12 99 SER A CA 1
ATOM 835 C C . SER A 1 99 ? -35.345 1.236 52.075 1.00 93.12 99 SER A C 1
ATOM 837 O O . SER A 1 99 ? -35.875 1.053 53.170 1.00 93.12 99 SER A O 1
ATOM 839 N N . ASN A 1 100 ? -35.632 2.302 51.319 1.00 92.00 100 ASN A N 1
ATOM 840 C CA . ASN A 1 100 ? -36.556 3.365 51.723 1.00 92.00 100 ASN A CA 1
ATOM 841 C C . ASN A 1 100 ? -38.005 2.862 51.891 1.00 92.00 100 ASN A C 1
ATOM 843 O O . ASN A 1 100 ? -38.706 3.286 52.811 1.00 92.00 100 ASN A O 1
ATOM 847 N N . LEU A 1 101 ? -38.464 1.938 51.036 1.00 88.19 101 LEU A N 1
ATOM 848 C CA . LEU A 1 101 ? -39.791 1.320 51.161 1.00 88.19 101 LEU A CA 1
ATOM 849 C C . LEU A 1 101 ? -39.870 0.334 52.339 1.00 88.19 101 LEU A C 1
ATOM 851 O O . LEU A 1 101 ? -40.836 0.383 53.098 1.00 88.19 101 LEU A O 1
ATOM 855 N N . GLY A 1 102 ? -38.843 -0.495 52.552 1.00 73.88 102 GLY A N 1
ATOM 856 C CA . GLY A 1 102 ? -38.791 -1.438 53.678 1.00 73.88 102 GLY A CA 1
ATOM 857 C C . GLY A 1 102 ? -38.708 -0.767 55.058 1.00 73.88 102 GLY A C 1
ATOM 858 O O . GLY A 1 102 ? -39.087 -1.371 56.061 1.00 73.88 102 GLY A O 1
ATOM 859 N N . ILE A 1 103 ? -38.252 0.488 55.127 1.00 59.66 103 ILE A N 1
ATOM 860 C CA . ILE A 1 103 ? -38.314 1.315 56.343 1.00 59.66 103 ILE A CA 1
ATOM 861 C C . ILE A 1 103 ? -39.760 1.771 56.614 1.00 59.66 103 ILE A C 1
ATOM 863 O O . ILE A 1 103 ? -40.223 1.664 57.746 1.00 59.66 103 ILE A O 1
ATOM 867 N N . ARG A 1 104 ? -40.523 2.167 55.582 1.00 57.94 104 ARG A N 1
ATOM 868 C CA . ARG A 1 104 ? -41.937 2.577 55.738 1.00 57.94 104 ARG A CA 1
ATOM 869 C C . ARG A 1 104 ? -42.879 1.432 56.123 1.00 57.94 104 ARG A C 1
ATOM 871 O O . ARG A 1 104 ? -43.907 1.697 56.741 1.00 57.94 104 ARG A O 1
ATOM 878 N N . GLU A 1 105 ? -42.557 0.186 55.775 1.00 54.12 105 GLU A N 1
ATOM 879 C CA . GLU A 1 105 ? -43.340 -0.986 56.203 1.00 54.12 105 GLU A CA 1
ATOM 880 C C . GLU A 1 105 ? -43.151 -1.309 57.693 1.00 54.12 105 GLU A C 1
ATOM 882 O O . GLU A 1 105 ? -44.107 -1.715 58.354 1.00 54.12 105 GLU A O 1
ATOM 887 N N . LYS A 1 106 ? -41.956 -1.077 58.256 1.00 53.03 106 LYS A N 1
ATOM 888 C CA . LYS A 1 106 ? -41.700 -1.302 59.689 1.00 53.03 106 LYS A CA 1
ATOM 889 C C . LYS A 1 106 ? -42.428 -0.295 60.582 1.00 53.03 106 LYS A C 1
ATOM 891 O O . LYS A 1 106 ? -42.931 -0.695 61.626 1.00 53.03 106 LYS A O 1
ATOM 896 N N . ASP A 1 107 ? -42.584 0.950 60.135 1.00 49.53 107 ASP A N 1
ATOM 897 C CA . ASP A 1 107 ? -43.305 1.986 60.890 1.00 49.53 107 ASP A CA 1
ATOM 898 C C . ASP A 1 107 ? -44.847 1.852 60.821 1.00 49.53 107 ASP A C 1
ATOM 900 O O . ASP A 1 107 ? -45.556 2.491 61.595 1.00 49.53 107 ASP A O 1
ATOM 904 N N . GLN A 1 108 ? -45.402 1.012 59.931 1.00 48.66 108 GLN A N 1
ATOM 905 C CA . GLN A 1 108 ? -46.855 0.755 59.840 1.00 48.66 108 GLN A CA 1
ATOM 906 C C . GLN A 1 108 ? -47.326 -0.518 60.568 1.00 48.66 108 GLN A C 1
ATOM 908 O O . GLN A 1 108 ? -48.526 -0.797 60.591 1.00 48.66 108 GLN A O 1
ATOM 913 N N . HIS A 1 109 ? -46.427 -1.301 61.172 1.00 46.94 109 HIS A N 1
ATOM 914 C CA . HIS A 1 109 ? -46.767 -2.578 61.820 1.00 46.94 109 HIS A CA 1
ATOM 915 C C . HIS A 1 109 ? -46.748 -2.568 63.354 1.00 46.94 109 HIS A C 1
ATOM 917 O O . HIS A 1 109 ? -46.839 -3.626 63.972 1.00 46.94 109 HIS A O 1
ATOM 923 N N . ASP A 1 110 ? -46.760 -1.392 63.983 1.00 45.03 110 ASP A N 1
ATOM 924 C CA . ASP A 1 110 ? -46.760 -1.268 65.448 1.00 45.03 110 ASP A CA 1
ATOM 925 C C . ASP A 1 110 ? -48.155 -1.253 66.114 1.00 45.03 110 ASP A C 1
ATOM 927 O O . ASP A 1 110 ? -48.308 -0.831 67.261 1.00 45.03 110 ASP A O 1
ATOM 931 N N . HIS A 1 111 ? -49.202 -1.770 65.452 1.00 48.56 111 HIS A N 1
ATOM 932 C CA . HIS A 1 111 ? -50.545 -1.882 66.045 1.00 48.56 111 HIS A CA 1
ATOM 933 C C . HIS A 1 111 ? -51.254 -3.229 65.779 1.00 48.56 111 HIS A C 1
ATOM 935 O O . HIS A 1 111 ? -52.230 -3.274 65.034 1.00 48.56 111 HIS A O 1
ATOM 941 N N . LYS A 1 112 ? -50.815 -4.314 66.446 1.00 38.19 112 LYS A N 1
ATOM 942 C CA . LYS A 1 112 ? -51.639 -5.237 67.286 1.00 38.19 112 LYS A CA 1
ATOM 943 C C . LYS A 1 112 ? -50.962 -6.605 67.530 1.00 38.19 112 LYS A C 1
ATOM 945 O O . LYS A 1 112 ? -50.436 -7.189 66.588 1.00 38.19 112 LYS A O 1
ATOM 950 N N . PRO A 1 113 ? -51.060 -7.178 68.749 1.00 53.56 113 PRO A N 1
ATOM 951 C CA . PRO A 1 113 ? -50.559 -8.516 69.060 1.00 53.56 113 PRO A CA 1
ATOM 952 C C . PRO A 1 113 ? -51.642 -9.612 68.931 1.00 53.56 113 PRO A C 1
ATOM 954 O O . PRO A 1 113 ? -52.833 -9.318 69.023 1.00 53.56 113 PRO A O 1
ATOM 957 N N . TYR A 1 114 ? -51.174 -10.869 68.848 1.00 44.38 114 TYR A N 1
ATOM 958 C CA . TYR A 1 114 ? -51.870 -12.167 69.008 1.00 44.38 114 TYR A CA 1
ATOM 959 C C . TYR A 1 114 ? -52.542 -12.826 67.781 1.00 44.38 114 TYR A C 1
ATOM 961 O O . TYR A 1 114 ? -53.669 -12.504 67.427 1.00 44.38 114 TYR A O 1
ATOM 969 N N . LEU A 1 115 ? -51.914 -13.881 67.231 1.00 49.38 115 LEU A N 1
ATOM 970 C CA . LEU A 1 115 ? -52.238 -15.308 67.483 1.00 49.38 115 LEU A CA 1
ATOM 971 C C . LEU A 1 115 ? -51.367 -16.234 66.607 1.00 49.38 115 LEU A C 1
ATOM 973 O O . LEU A 1 115 ? -50.875 -15.841 65.557 1.00 49.38 115 LEU A O 1
ATOM 977 N N . GLY A 1 116 ? -51.105 -17.441 67.113 1.00 45.03 116 GLY A N 1
ATOM 978 C CA . GLY A 1 116 ? -49.980 -18.287 66.719 1.00 45.03 116 GLY A CA 1
ATOM 979 C C . GLY A 1 116 ? -50.152 -19.129 65.456 1.00 45.03 116 GLY A C 1
ATOM 980 O O . GLY A 1 116 ? -51.251 -19.309 64.950 1.00 45.03 116 GLY A O 1
ATOM 981 N N . LEU A 1 117 ? -49.044 -19.733 65.023 1.00 49.62 117 LEU A N 1
ATOM 982 C CA . LEU A 1 117 ? -48.931 -21.186 64.877 1.00 49.62 117 LEU A CA 1
ATOM 983 C C . LEU A 1 117 ? -47.481 -21.601 64.608 1.00 49.62 117 LEU A C 1
ATOM 985 O O . LEU A 1 117 ? -46.698 -20.946 63.929 1.00 49.62 117 LEU A O 1
ATOM 989 N N . GLN A 1 118 ? -47.160 -22.708 65.250 1.00 44.44 118 GLN A N 1
ATOM 990 C CA . GLN A 1 118 ? -45.900 -23.419 65.341 1.00 44.44 118 GLN A CA 1
ATOM 991 C C . GLN A 1 118 ? -45.718 -24.297 64.089 1.00 44.44 118 GLN A C 1
ATOM 993 O O . GLN A 1 118 ? -46.698 -24.868 63.616 1.00 44.44 118 GLN A O 1
ATOM 998 N N . GLY A 1 119 ? -44.491 -24.484 63.587 1.00 40.22 119 GLY A N 1
ATOM 999 C CA . GLY A 1 119 ? -44.237 -25.537 62.593 1.00 40.22 119 GLY A CA 1
ATOM 1000 C C . GLY A 1 119 ? -42.931 -25.425 61.813 1.00 40.22 119 GLY A C 1
ATOM 1001 O O . GLY A 1 119 ? -42.920 -25.017 60.660 1.00 40.22 119 GLY A O 1
ATOM 1002 N N . ALA A 1 120 ? -41.824 -25.834 62.429 1.00 45.78 120 ALA A N 1
ATOM 1003 C CA . ALA A 1 120 ? -40.546 -26.043 61.757 1.00 45.78 120 ALA A CA 1
ATOM 1004 C C . ALA A 1 120 ? -40.543 -27.342 60.925 1.00 45.78 120 ALA A C 1
ATOM 1006 O O . ALA A 1 120 ? -40.954 -28.381 61.440 1.00 45.78 120 ALA A O 1
ATOM 1007 N N . ARG A 1 121 ? -39.971 -27.312 59.707 1.00 51.97 121 ARG A N 1
ATOM 1008 C CA . ARG A 1 121 ? -38.873 -28.208 59.263 1.00 51.97 121 ARG A CA 1
ATOM 1009 C C . ARG A 1 121 ? -38.372 -27.889 57.837 1.00 51.97 121 ARG A C 1
ATOM 1011 O O . ARG A 1 121 ? -39.193 -27.672 56.952 1.00 51.97 121 ARG A O 1
ATOM 1018 N N . PRO A 1 122 ? -37.046 -27.939 57.592 1.00 53.91 122 PRO A N 1
ATOM 1019 C CA . PRO A 1 122 ? -36.445 -27.841 56.267 1.00 53.91 122 PRO A CA 1
ATOM 1020 C C . PRO A 1 122 ? -36.134 -29.235 55.692 1.00 53.91 122 PRO A C 1
ATOM 1022 O O . PRO A 1 122 ? -35.578 -30.101 56.367 1.00 53.91 122 PRO A O 1
ATOM 1025 N N . GLY A 1 123 ? -36.433 -29.443 54.416 1.00 45.19 123 GLY A N 1
ATOM 1026 C CA . GLY A 1 123 ? -35.946 -30.565 53.613 1.00 45.19 123 GLY A CA 1
ATOM 1027 C C . GLY A 1 123 ? -36.051 -30.153 52.149 1.00 45.19 123 GLY A C 1
ATOM 1028 O O . GLY A 1 123 ? -37.020 -29.519 51.768 1.00 45.19 123 GLY A O 1
ATOM 1029 N N . GLY A 1 124 ? -35.105 -30.379 51.254 1.00 46.09 124 GLY A N 1
ATOM 1030 C CA . GLY A 1 124 ? -33.862 -31.122 51.289 1.00 46.09 124 GLY A CA 1
ATOM 1031 C C . GLY A 1 124 ? -33.537 -31.440 49.829 1.00 46.09 124 GLY A C 1
ATOM 1032 O O . GLY A 1 124 ? -34.287 -32.162 49.193 1.00 46.09 124 GLY A O 1
ATOM 1033 N N . ARG A 1 125 ? -32.426 -30.887 49.322 1.00 53.22 125 ARG A N 1
ATOM 1034 C CA . ARG A 1 125 ? -31.653 -31.341 48.147 1.00 53.22 125 ARG A CA 1
ATOM 1035 C C . ARG A 1 125 ? -32.424 -31.522 46.823 1.00 53.22 125 ARG A C 1
ATOM 1037 O O . ARG A 1 125 ? -32.850 -32.625 46.497 1.00 53.22 125 ARG A O 1
ATOM 1044 N N . SER A 1 126 ? -32.413 -30.485 45.981 1.00 56.22 126 SER A N 1
ATOM 1045 C CA . SER A 1 126 ? -32.534 -30.656 44.523 1.00 56.22 126 SER A CA 1
ATOM 1046 C C . SER A 1 126 ? -31.164 -30.535 43.857 1.00 56.22 126 SER A C 1
ATOM 1048 O O . SER A 1 126 ? -30.311 -29.753 44.269 1.00 56.22 126 SER A O 1
ATOM 1050 N N . ARG A 1 127 ? -30.946 -31.436 42.904 1.00 58.41 127 ARG A N 1
ATOM 1051 C CA . ARG A 1 127 ? -29.660 -31.939 42.420 1.00 58.41 127 ARG A CA 1
ATOM 1052 C C . ARG A 1 127 ? -28.949 -30.939 41.505 1.00 58.41 127 ARG A C 1
ATOM 1054 O O . ARG A 1 127 ? -29.550 -30.377 40.600 1.00 58.41 127 ARG A O 1
ATOM 1061 N N . SER A 1 128 ? -27.645 -30.803 41.716 1.00 53.62 128 SER A N 1
ATOM 1062 C CA . SER A 1 128 ? -26.691 -30.151 40.822 1.00 53.62 128 SER A CA 1
ATOM 1063 C C . SER A 1 128 ? -26.605 -30.876 39.473 1.00 53.62 128 SER A C 1
ATOM 1065 O O . SER A 1 128 ? -26.247 -32.055 39.442 1.00 53.62 128 SER A O 1
ATOM 1067 N N . CYS A 1 129 ? -26.839 -30.180 38.360 1.00 44.50 129 CYS A N 1
ATOM 1068 C CA . CYS A 1 129 ? -26.264 -30.551 37.068 1.00 44.50 129 CYS A CA 1
ATOM 1069 C C . CYS A 1 129 ? -24.876 -29.900 36.966 1.00 44.50 129 CYS A C 1
ATOM 1071 O O . CYS A 1 129 ? -24.718 -28.751 36.567 1.00 44.50 129 CYS A O 1
ATOM 1073 N N . GLY A 1 130 ? -23.857 -30.632 37.417 1.00 42.09 130 GLY A N 1
ATOM 1074 C CA . GLY A 1 130 ? -22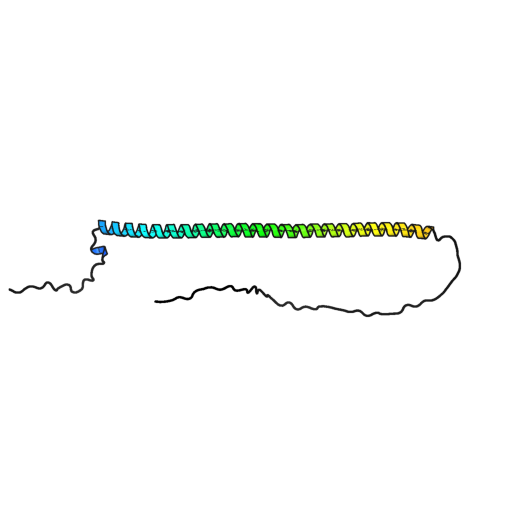.468 -30.263 37.183 1.00 42.09 130 GLY A CA 1
ATOM 1075 C C . GLY A 1 130 ? -22.115 -30.538 35.727 1.00 42.09 130 GLY A C 1
ATOM 1076 O O . GLY A 1 130 ? -21.928 -31.690 35.350 1.00 42.09 130 GLY A O 1
ATOM 1077 N N . CYS A 1 131 ? -22.020 -29.491 34.915 1.00 43.91 131 CYS A N 1
ATOM 1078 C CA . CYS A 1 131 ? -21.344 -29.552 33.626 1.00 43.91 131 CYS A CA 1
ATOM 1079 C C . CYS A 1 131 ? -19.980 -28.879 33.787 1.00 43.91 131 CYS A C 1
ATOM 1081 O O . CYS A 1 131 ? -19.860 -27.664 33.672 1.00 43.91 131 CYS A O 1
ATOM 1083 N N . SER A 1 132 ? -18.959 -29.682 34.078 1.00 46.94 132 SER A N 1
ATOM 1084 C CA . SER A 1 132 ? -17.561 -29.280 33.922 1.00 46.94 132 SER A CA 1
ATOM 1085 C C . SER A 1 132 ? -17.115 -29.622 32.496 1.00 46.94 132 SER A C 1
ATOM 1087 O O . SER A 1 132 ? -17.125 -30.806 32.158 1.00 46.94 132 SER A O 1
ATOM 1089 N N . PRO A 1 133 ? -16.689 -28.663 31.654 1.00 56.00 133 PRO A N 1
ATOM 1090 C CA . PRO A 1 133 ? -15.955 -28.983 30.440 1.00 56.00 133 PRO A CA 1
ATOM 1091 C C . PRO A 1 133 ? -14.454 -28.999 30.754 1.00 56.00 133 PRO A C 1
ATOM 1093 O O . PRO A 1 133 ? -13.833 -27.959 30.965 1.00 56.00 133 PRO A O 1
ATOM 1096 N N . ALA A 1 134 ? -13.863 -30.194 30.798 1.00 53.69 134 ALA A N 1
ATOM 1097 C CA . ALA A 1 134 ? -12.416 -30.363 30.826 1.00 53.69 134 ALA A CA 1
ATOM 1098 C C . ALA A 1 134 ? -11.879 -30.480 29.389 1.00 53.69 134 ALA A C 1
ATOM 1100 O O . ALA A 1 134 ? -12.128 -31.460 28.697 1.00 53.69 134 ALA A O 1
ATOM 1101 N N . SER A 1 135 ? -11.169 -29.429 28.974 1.00 55.19 135 SER A N 1
ATOM 1102 C CA . SER A 1 135 ? -9.932 -29.421 28.177 1.00 55.19 135 SER A CA 1
ATOM 1103 C C . SER A 1 135 ? -9.695 -30.507 27.114 1.00 55.19 135 SER A C 1
ATOM 1105 O O . SER A 1 135 ? -9.303 -31.618 27.456 1.00 55.19 135 SER A O 1
ATOM 1107 N N . THR A 1 136 ? -9.631 -30.082 25.848 1.00 53.12 136 THR A N 1
ATOM 1108 C CA . THR A 1 136 ? -8.523 -30.449 24.943 1.00 53.12 136 THR A CA 1
ATOM 1109 C C . THR A 1 136 ? -8.254 -29.316 23.950 1.00 53.12 136 THR A C 1
ATOM 1111 O O . THR A 1 136 ? -9.092 -29.005 23.107 1.00 53.12 136 THR A O 1
ATOM 1114 N N . LEU A 1 137 ? -7.067 -28.713 24.047 1.00 51.81 137 LEU A N 1
ATOM 1115 C CA . LEU A 1 137 ? -6.431 -27.951 22.973 1.00 51.81 137 LEU A CA 1
ATOM 1116 C C . LEU A 1 137 ? -6.142 -28.901 21.804 1.00 51.81 137 LEU A C 1
ATOM 1118 O O . LEU A 1 137 ? -5.465 -29.908 22.000 1.00 51.81 137 LEU A O 1
ATOM 1122 N N . SER A 1 138 ? -6.572 -28.559 20.591 1.00 49.94 138 SER A N 1
ATOM 1123 C CA . SER A 1 138 ? -5.907 -29.043 19.382 1.00 49.94 138 SER A CA 1
ATOM 1124 C C . SER A 1 138 ? -5.954 -27.990 18.279 1.00 49.94 138 SER A C 1
ATOM 1126 O O . SER A 1 138 ? -6.874 -27.184 18.184 1.00 49.94 138 SER A O 1
ATOM 1128 N N . ARG A 1 139 ? -4.855 -27.965 17.539 1.00 50.69 139 ARG A N 1
ATOM 1129 C CA . ARG A 1 139 ? -4.315 -26.889 16.712 1.00 50.69 139 ARG A CA 1
ATOM 1130 C C . ARG A 1 139 ? -5.115 -26.639 15.429 1.00 50.69 139 ARG A C 1
ATOM 1132 O O . ARG A 1 139 ? -5.645 -27.569 14.843 1.00 50.69 139 ARG A O 1
ATOM 1139 N N . SER A 1 140 ? -5.048 -25.384 14.984 1.00 46.88 140 SER A N 1
ATOM 1140 C CA . SER A 1 140 ? -4.988 -24.927 13.588 1.00 46.88 140 SER A CA 1
ATOM 1141 C C . SER A 1 140 ? -5.911 -25.602 12.566 1.00 46.88 140 SER A C 1
ATOM 1143 O O . SER A 1 140 ? -5.590 -26.657 12.030 1.00 46.88 140 SER A O 1
ATOM 1145 N N . ALA A 1 141 ? -6.963 -24.892 12.158 1.00 43.25 141 ALA A N 1
ATOM 1146 C CA . ALA A 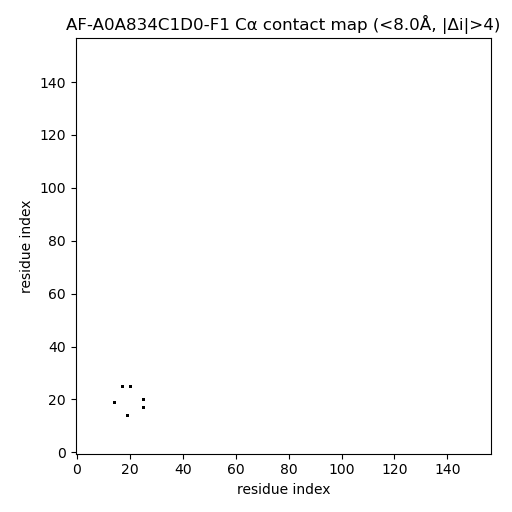1 141 ? -7.626 -25.114 10.877 1.00 43.25 141 ALA A CA 1
ATOM 1147 C C . ALA A 1 141 ? -7.704 -23.783 10.118 1.00 43.25 141 ALA A C 1
ATOM 1149 O O . ALA A 1 141 ? -8.601 -22.974 10.332 1.00 43.25 141 ALA A O 1
ATOM 1150 N N . ALA A 1 142 ? -6.721 -23.555 9.249 1.00 49.22 142 ALA A N 1
ATOM 1151 C CA . ALA A 1 142 ? -6.867 -22.658 8.116 1.00 49.22 142 ALA A CA 1
ATOM 1152 C C . ALA A 1 142 ? -7.403 -23.498 6.954 1.00 49.22 142 ALA A C 1
ATOM 1154 O O . ALA A 1 142 ? -6.689 -24.378 6.486 1.00 49.22 142 ALA A O 1
ATOM 1155 N N . CYS A 1 143 ? -8.636 -23.237 6.515 1.00 39.91 143 CYS A N 1
ATOM 1156 C CA . CYS A 1 143 ? -9.192 -23.739 5.257 1.00 39.91 143 CYS A CA 1
ATOM 1157 C C . CYS A 1 143 ? -10.249 -22.747 4.745 1.00 39.91 143 CYS A C 1
ATOM 1159 O O . CYS A 1 143 ? -11.442 -22.953 4.941 1.00 39.91 143 CYS A O 1
ATOM 1161 N N . TRP A 1 144 ? -9.817 -21.681 4.068 1.00 40.72 144 TRP A N 1
ATOM 1162 C CA . TRP A 1 144 ? -10.655 -21.040 3.053 1.00 40.72 144 TRP A CA 1
ATOM 1163 C C . TRP A 1 144 ? -10.249 -21.629 1.706 1.00 40.72 144 TRP A C 1
ATOM 1165 O O . TRP A 1 144 ? -9.291 -21.187 1.079 1.00 40.72 144 TRP A O 1
ATOM 1175 N N . ALA A 1 145 ? -10.948 -22.691 1.312 1.00 41.50 145 ALA A N 1
ATOM 1176 C CA . ALA A 1 145 ? -10.910 -23.227 -0.037 1.00 41.50 145 ALA A CA 1
ATOM 1177 C C . ALA A 1 145 ? -12.202 -22.810 -0.745 1.00 41.50 145 ALA A C 1
ATOM 1179 O O . ALA A 1 145 ? -13.271 -23.326 -0.433 1.00 41.50 145 ALA A O 1
ATOM 1180 N N . THR A 1 146 ? -12.083 -21.901 -1.710 1.00 45.25 146 THR A N 1
ATOM 1181 C CA . THR A 1 146 ? -13.043 -21.771 -2.811 1.00 45.25 146 THR A CA 1
ATOM 1182 C C . THR A 1 146 ? -12.276 -21.385 -4.067 1.00 45.25 146 THR A C 1
ATOM 1184 O O . THR A 1 146 ? -11.752 -20.281 -4.191 1.00 45.25 146 THR A O 1
ATOM 1187 N N . GLU A 1 147 ? -12.175 -22.361 -4.965 1.00 46.47 147 GLU A N 1
ATOM 1188 C CA . GLU A 1 147 ? -11.678 -22.252 -6.330 1.00 46.47 147 GLU A CA 1
ATOM 1189 C C . GLU A 1 147 ? -12.563 -21.333 -7.181 1.00 46.47 147 GLU A C 1
ATOM 1191 O O . GLU A 1 147 ? -13.787 -21.435 -7.138 1.00 46.47 147 GLU A O 1
ATOM 1196 N N . HIS A 1 148 ? -11.946 -20.575 -8.094 1.00 42.97 148 HIS A N 1
ATOM 1197 C CA . HIS A 1 148 ? -12.483 -20.460 -9.450 1.00 42.97 148 HIS A CA 1
ATOM 1198 C C . HIS A 1 148 ? -11.365 -20.292 -10.500 1.00 42.97 148 HIS A C 1
ATOM 1200 O O . HIS A 1 148 ? -10.921 -19.201 -10.827 1.00 42.97 148 HIS A O 1
ATOM 1206 N N . ARG A 1 149 ? -10.930 -21.455 -11.002 1.00 42.75 149 ARG A N 1
ATOM 1207 C CA . ARG A 1 149 ? -10.767 -21.833 -12.419 1.00 42.75 149 ARG A CA 1
ATOM 1208 C C . ARG A 1 149 ? -9.914 -20.940 -13.344 1.00 42.75 149 ARG A C 1
ATOM 1210 O O . ARG A 1 149 ? -10.392 -19.996 -13.962 1.00 42.75 149 ARG A O 1
ATOM 1217 N N . SER A 1 150 ? -8.680 -21.402 -13.552 1.00 37.34 150 SER A N 1
ATOM 1218 C CA . SER A 1 150 ? -7.821 -21.109 -14.706 1.00 37.34 150 SER A CA 1
ATOM 1219 C C . SER A 1 150 ? -8.381 -21.751 -15.985 1.00 37.34 150 SER A C 1
ATOM 1221 O O . SER A 1 150 ? -8.777 -22.919 -15.970 1.00 37.34 150 SER A O 1
ATOM 1223 N N . ALA A 1 151 ? -8.397 -21.001 -17.088 1.00 40.34 151 ALA A N 1
ATOM 1224 C CA . ALA A 1 151 ? -8.644 -21.512 -18.431 1.00 40.34 151 ALA A CA 1
ATOM 1225 C C . ALA A 1 151 ? -7.348 -21.412 -19.246 1.00 40.34 151 ALA A C 1
ATOM 1227 O O . ALA A 1 151 ? -6.957 -20.335 -19.687 1.00 40.34 151 ALA A O 1
ATOM 1228 N N . ALA A 1 152 ? -6.697 -22.554 -19.451 1.00 38.34 152 ALA A N 1
ATOM 1229 C CA . ALA A 1 152 ? -5.677 -22.741 -20.471 1.00 38.34 152 ALA A CA 1
ATOM 1230 C C . ALA A 1 152 ? -5.927 -24.094 -21.147 1.00 38.34 152 ALA A C 1
ATOM 1232 O O . ALA A 1 152 ? -5.711 -25.148 -20.554 1.00 38.34 152 ALA A O 1
ATOM 1233 N N . ALA A 1 153 ? -6.396 -24.054 -22.391 1.00 43.12 153 ALA A N 1
ATOM 1234 C CA . ALA A 1 153 ? -6.335 -25.172 -23.319 1.00 43.12 153 ALA A CA 1
ATOM 1235 C C . ALA A 1 153 ? -5.963 -24.597 -24.688 1.00 43.12 153 ALA A C 1
ATOM 1237 O O . ALA A 1 153 ? -6.683 -23.767 -25.239 1.00 43.12 153 ALA A O 1
ATOM 1238 N N . GLY A 1 154 ? -4.790 -24.992 -25.180 1.00 37.09 154 GLY A N 1
ATOM 1239 C CA . GLY A 1 154 ? -4.326 -24.663 -26.518 1.00 37.09 154 GLY A CA 1
ATOM 1240 C C . GLY A 1 154 ? -5.112 -25.408 -27.594 1.00 37.09 154 GLY A C 1
ATOM 1241 O O . GLY A 1 154 ? -5.631 -26.499 -27.365 1.00 37.09 154 GLY A O 1
ATOM 1242 N N . ALA A 1 155 ? -5.127 -24.830 -28.790 1.00 46.75 155 ALA A N 1
ATOM 1243 C CA . ALA A 1 155 ? -5.422 -25.534 -30.026 1.00 46.75 155 ALA A CA 1
ATOM 1244 C C . ALA A 1 155 ? -4.311 -25.202 -31.028 1.00 46.75 155 ALA A C 1
ATOM 1246 O O . ALA A 1 155 ? -4.131 -24.053 -31.425 1.00 46.75 155 ALA A O 1
ATOM 1247 N N . GLN A 1 156 ? -3.532 -26.228 -31.360 1.00 43.94 156 GLN A N 1
ATOM 1248 C CA . GLN A 1 156 ? -2.720 -26.308 -32.566 1.00 43.94 156 GLN A CA 1
ATOM 1249 C C . GLN A 1 156 ? -3.653 -26.523 -33.762 1.00 43.94 156 GLN A C 1
ATOM 1251 O O . GLN A 1 156 ? -4.478 -27.435 -33.708 1.00 43.94 156 GLN A O 1
ATOM 1256 N N . LEU A 1 157 ? -3.492 -25.703 -34.804 1.00 42.62 157 LEU A N 1
ATOM 1257 C CA . LEU A 1 157 ? -3.555 -26.034 -36.237 1.00 42.62 157 LEU A CA 1
ATOM 1258 C C . LEU A 1 157 ? -3.069 -24.823 -37.040 1.00 42.62 157 LEU A C 1
ATOM 1260 O O . LEU A 1 157 ? -3.588 -23.712 -36.791 1.00 42.62 157 LEU A O 1
#

Organism: Oryzias melastigma (NCBI:txid30732)

Sequence (157 aa):
MKHTACSDNHGIRPPSAEQYLTPLQQKEVCIRHLRARLRENVERLHHRDYEIEELRTQLYKMQEDWIEEECHRVEAQLALKEARKEIQHLQEVVESVRSNLGIREKDQHDHKPYLGLQGARPGGRSRSCGCSPASTLSRSAACWATEHRSAAAGAQL

InterPro domains:
  IPR028197 Syntaphilin/Syntabulin [PF15290] (2-108)